Protein AF-A0A951MVS5-F1 (afdb_monomer_lite)

Structure (mmCIF, N/CA/C/O backbone):
data_AF-A0A951MVS5-F1
#
_entry.id   AF-A0A951MVS5-F1
#
loop_
_atom_site.group_PDB
_atom_site.id
_atom_site.type_symbol
_atom_site.label_atom_id
_atom_site.label_alt_id
_atom_site.label_comp_id
_atom_site.label_asym_id
_atom_site.label_entity_id
_atom_site.label_seq_id
_atom_site.pdbx_PDB_ins_code
_atom_site.Cartn_x
_atom_site.Cartn_y
_atom_site.Cartn_z
_atom_site.occupancy
_atom_site.B_iso_or_equiv
_atom_site.auth_seq_id
_atom_site.auth_comp_id
_atom_site.auth_asym_id
_atom_site.auth_atom_id
_atom_site.pdbx_PDB_model_num
ATOM 1 N N . MET A 1 1 ? 31.001 22.398 -32.972 1.00 43.44 1 MET A N 1
ATOM 2 C CA . MET A 1 1 ? 31.383 21.713 -31.716 1.00 43.44 1 MET A CA 1
ATOM 3 C C . MET A 1 1 ? 30.414 20.563 -31.454 1.00 43.44 1 MET A C 1
ATOM 5 O O . MET A 1 1 ? 29.230 20.840 -31.316 1.00 43.44 1 MET A O 1
ATOM 9 N N . PRO A 1 2 ? 30.845 19.290 -31.462 1.00 46.00 2 PRO A N 1
ATOM 10 C CA . PRO A 1 2 ? 29.948 18.165 -31.208 1.00 46.00 2 PRO A CA 1
ATOM 11 C C . PRO A 1 2 ? 29.672 18.028 -29.704 1.00 46.00 2 PRO A C 1
ATOM 13 O O . PRO A 1 2 ? 30.598 17.891 -28.907 1.00 46.00 2 PRO A O 1
ATOM 16 N N . ALA A 1 3 ? 28.394 18.067 -29.323 1.00 47.44 3 ALA A N 1
ATOM 17 C CA . ALA A 1 3 ? 27.948 17.865 -27.949 1.00 47.44 3 ALA A CA 1
ATOM 18 C C . ALA A 1 3 ? 28.377 16.477 -27.446 1.00 47.44 3 ALA A C 1
ATOM 20 O O . ALA A 1 3 ? 28.062 15.447 -28.052 1.00 47.44 3 ALA A O 1
ATOM 21 N N . ALA A 1 4 ? 29.111 16.456 -26.334 1.00 52.03 4 ALA A N 1
ATOM 22 C CA . ALA A 1 4 ? 29.466 15.235 -25.634 1.00 52.03 4 ALA A CA 1
ATOM 23 C C . ALA A 1 4 ? 28.175 14.519 -25.210 1.00 52.03 4 ALA A C 1
ATOM 25 O O . ALA A 1 4 ? 27.435 15.009 -24.362 1.00 52.03 4 ALA A O 1
ATOM 26 N N . ARG A 1 5 ? 27.891 13.357 -25.812 1.00 48.34 5 ARG A N 1
ATOM 27 C CA . ARG A 1 5 ? 26.834 12.458 -25.336 1.00 48.34 5 ARG A CA 1
ATOM 28 C C . ARG A 1 5 ? 27.269 11.940 -23.967 1.00 48.34 5 ARG A C 1
ATOM 30 O O . ARG A 1 5 ? 28.070 11.005 -23.886 1.00 48.34 5 ARG A O 1
ATOM 37 N N . SER A 1 6 ? 26.799 12.588 -22.907 1.00 53.09 6 SER A N 1
ATOM 38 C CA . SER A 1 6 ? 26.940 12.129 -21.530 1.00 53.09 6 SER A CA 1
ATOM 39 C C . SER A 1 6 ? 26.440 10.689 -21.463 1.00 53.09 6 SER A C 1
ATOM 41 O O . SER A 1 6 ? 25.321 10.370 -21.869 1.00 53.09 6 SER A O 1
ATOM 43 N N . ARG A 1 7 ? 27.322 9.779 -21.037 1.00 53.81 7 ARG A N 1
ATOM 44 C CA . ARG A 1 7 ? 26.936 8.389 -20.789 1.00 53.81 7 ARG A CA 1
ATOM 45 C C . ARG A 1 7 ? 25.801 8.415 -19.759 1.00 53.81 7 ARG A C 1
ATOM 47 O O . ARG A 1 7 ? 25.955 9.134 -18.774 1.00 53.81 7 ARG A O 1
ATOM 54 N N . PRO A 1 8 ? 24.695 7.681 -19.972 1.00 52.00 8 PRO A N 1
ATOM 55 C CA . PRO A 1 8 ? 23.629 7.614 -18.985 1.00 52.00 8 PRO A CA 1
ATOM 56 C C . PRO A 1 8 ? 24.234 7.128 -17.671 1.00 52.00 8 PRO A C 1
ATOM 58 O O . PRO A 1 8 ? 24.879 6.076 -17.635 1.00 52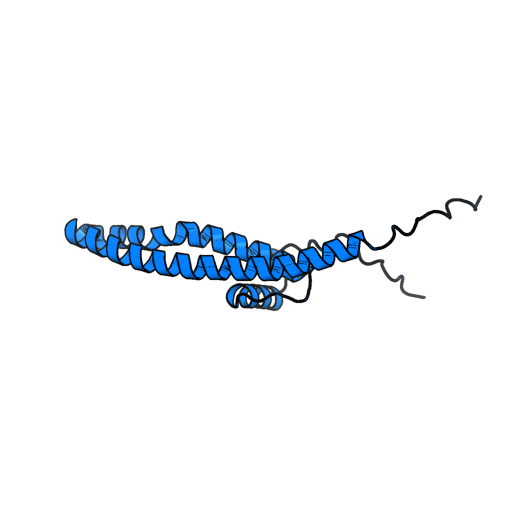.00 8 PRO A O 1
ATOM 61 N N . ASP A 1 9 ? 24.091 7.954 -16.639 1.00 47.78 9 ASP A N 1
ATOM 62 C CA . ASP A 1 9 ? 24.619 7.686 -15.312 1.00 47.78 9 ASP A CA 1
ATOM 63 C C . ASP A 1 9 ? 23.979 6.385 -14.792 1.00 47.78 9 ASP A C 1
ATOM 65 O O . ASP A 1 9 ? 22.748 6.302 -14.709 1.00 47.78 9 ASP A O 1
ATOM 69 N N . PRO A 1 10 ? 24.763 5.330 -14.502 1.00 52.00 10 PRO A N 1
ATOM 70 C CA . PRO A 1 10 ? 24.226 4.073 -13.991 1.00 52.00 10 PRO A CA 1
ATOM 71 C C . PRO A 1 10 ? 23.466 4.237 -12.662 1.00 52.00 10 PRO A C 1
ATOM 73 O O . PRO A 1 10 ? 22.668 3.353 -12.329 1.00 52.00 10 PRO A O 1
ATOM 76 N N . ASP A 1 11 ? 23.651 5.362 -11.961 1.00 44.91 11 ASP A N 1
ATOM 77 C CA . ASP A 1 11 ? 22.966 5.704 -10.714 1.00 44.91 11 ASP A CA 1
ATOM 78 C C . ASP A 1 11 ? 21.729 6.609 -10.894 1.00 44.91 11 ASP A C 1
ATOM 80 O O . ASP A 1 11 ? 20.960 6.780 -9.945 1.00 44.91 11 ASP A O 1
ATOM 84 N N . ALA A 1 12 ? 21.417 7.063 -12.119 1.00 47.16 12 ALA A N 1
ATOM 85 C CA . ALA A 1 12 ? 20.174 7.793 -12.433 1.00 47.16 12 ALA A CA 1
ATOM 86 C C . ALA A 1 12 ? 18.890 6.984 -12.135 1.00 47.16 12 ALA A C 1
ATOM 88 O O . ALA A 1 12 ? 17.783 7.515 -12.133 1.00 47.16 12 ALA A O 1
ATOM 89 N N . HIS A 1 13 ? 19.026 5.687 -11.852 1.00 50.00 13 HIS A N 1
ATOM 90 C CA . HIS A 1 13 ? 17.945 4.777 -11.470 1.00 50.00 13 HIS A CA 1
ATOM 91 C C . HIS A 1 13 ? 17.558 4.832 -9.981 1.00 50.00 13 HIS A C 1
ATOM 93 O O . HIS A 1 13 ? 16.901 3.914 -9.485 1.00 50.00 13 HIS A O 1
ATOM 99 N N . ARG A 1 14 ? 17.996 5.854 -9.243 1.00 59.53 14 ARG A N 1
ATOM 100 C CA . ARG A 1 14 ? 17.629 6.064 -7.836 1.00 59.53 14 ARG A CA 1
ATOM 101 C C . ARG A 1 14 ? 17.003 7.430 -7.609 1.00 59.53 14 ARG A C 1
ATOM 103 O O . ARG A 1 14 ? 17.266 8.044 -6.583 1.00 59.53 14 ARG A O 1
ATOM 110 N N . GLN A 1 15 ? 16.180 7.907 -8.540 1.00 70.00 15 GLN A N 1
ATOM 111 C CA . GLN A 1 15 ? 15.429 9.127 -8.276 1.00 70.00 15 GLN A CA 1
ATOM 112 C C . GLN A 1 15 ? 14.497 8.876 -7.076 1.00 70.00 15 GLN A C 1
ATOM 114 O O . GLN A 1 15 ? 13.655 7.968 -7.134 1.00 70.00 15 GLN A O 1
ATOM 119 N N . PRO A 1 16 ? 14.664 9.597 -5.955 1.00 76.88 16 PRO A N 1
ATOM 120 C CA . PRO A 1 16 ? 13.834 9.392 -4.786 1.00 76.88 16 PRO A CA 1
ATOM 121 C C . PRO A 1 16 ? 12.388 9.769 -5.108 1.00 76.88 16 PRO A C 1
ATOM 123 O O . PRO A 1 16 ? 12.101 10.643 -5.923 1.00 76.88 16 PRO A O 1
ATOM 126 N N . TRP A 1 17 ? 11.442 9.103 -4.442 1.00 81.38 17 TRP A N 1
ATOM 127 C CA . TRP A 1 17 ? 10.006 9.312 -4.668 1.00 81.38 17 TRP A CA 1
ATOM 128 C C . TRP A 1 17 ? 9.586 10.791 -4.568 1.00 81.38 17 TRP A C 1
ATOM 130 O O . TRP A 1 17 ? 8.660 11.218 -5.253 1.00 81.38 17 TRP A O 1
ATOM 140 N N . SER A 1 18 ? 10.284 11.569 -3.735 1.00 83.94 18 SER A N 1
ATOM 141 C CA . SER A 1 18 ? 10.099 13.008 -3.525 1.00 83.94 18 SER A CA 1
ATOM 142 C C . SER A 1 18 ? 10.507 13.891 -4.706 1.00 83.94 18 SER A C 1
ATOM 144 O O . SER A 1 18 ? 10.083 15.043 -4.736 1.00 83.94 18 SER A O 1
ATOM 146 N N . GLU A 1 19 ? 11.262 13.379 -5.674 1.00 87.31 19 GLU A N 1
ATOM 147 C CA . GLU A 1 19 ? 11.706 14.121 -6.863 1.00 87.31 19 GLU A CA 1
ATOM 148 C C . GLU A 1 19 ? 10.866 13.806 -8.107 1.00 87.31 19 GLU A C 1
ATOM 150 O O . GLU A 1 19 ? 10.949 14.505 -9.112 1.00 87.31 19 GLU A O 1
ATOM 155 N N . LEU A 1 20 ? 10.010 12.781 -8.049 1.00 87.56 20 LEU A N 1
ATOM 156 C CA . LEU A 1 20 ? 9.123 12.436 -9.161 1.00 87.56 20 LEU A CA 1
ATOM 157 C C . LEU A 1 20 ? 8.065 13.518 -9.367 1.00 87.56 20 LEU A C 1
ATOM 159 O O . LEU A 1 20 ? 7.465 13.979 -8.393 1.00 87.56 20 LEU A O 1
ATOM 163 N N . ASP A 1 21 ? 7.739 13.820 -10.620 1.00 92.88 21 ASP A N 1
ATOM 164 C CA . ASP A 1 21 ? 6.588 14.662 -10.942 1.00 92.88 21 ASP A CA 1
ATOM 165 C C . ASP A 1 21 ? 5.270 14.058 -10.406 1.00 92.88 21 ASP A C 1
ATOM 167 O O . ASP A 1 21 ? 5.102 12.835 -10.278 1.00 92.88 21 ASP A O 1
ATOM 171 N N . PHE A 1 22 ? 4.305 14.923 -10.093 1.00 92.88 22 PHE A N 1
ATOM 172 C CA . PHE A 1 22 ? 3.002 14.540 -9.564 1.00 92.88 22 PHE A CA 1
ATOM 173 C C . PHE A 1 22 ? 2.252 13.591 -10.508 1.00 92.88 22 PHE A C 1
ATOM 175 O O . PHE A 1 22 ? 1.627 12.628 -10.043 1.00 92.88 22 PHE A O 1
ATOM 182 N N . ALA A 1 23 ? 2.341 13.800 -11.828 1.00 93.62 23 ALA A N 1
ATOM 183 C CA . ALA A 1 23 ? 1.692 12.929 -12.804 1.00 93.62 23 ALA A CA 1
ATOM 184 C C . ALA A 1 23 ? 2.235 11.494 -12.723 1.00 93.62 23 ALA A C 1
ATOM 186 O O . ALA A 1 23 ? 1.452 10.535 -12.688 1.00 93.62 23 ALA A O 1
ATOM 187 N N . THR A 1 24 ? 3.557 11.354 -12.599 1.00 92.19 24 THR A N 1
ATOM 188 C CA . THR A 1 24 ? 4.251 10.068 -12.456 1.00 92.19 24 THR A CA 1
ATOM 189 C C . THR A 1 24 ? 3.873 9.378 -11.151 1.00 92.19 24 THR A C 1
ATOM 191 O O . THR A 1 24 ? 3.440 8.223 -11.171 1.00 92.19 24 THR A O 1
ATOM 194 N N . ARG A 1 25 ? 3.900 10.088 -10.014 1.00 93.56 25 ARG A N 1
ATOM 195 C CA . ARG A 1 25 ? 3.454 9.523 -8.724 1.00 93.56 25 ARG A CA 1
ATOM 196 C C . ARG A 1 25 ? 2.014 9.031 -8.800 1.00 93.56 25 ARG A C 1
ATOM 198 O O . ARG A 1 25 ? 1.712 7.906 -8.397 1.00 93.56 25 ARG A O 1
ATOM 205 N N . ARG A 1 26 ? 1.112 9.840 -9.368 1.00 95.19 26 ARG A N 1
ATOM 206 C CA . ARG A 1 26 ? -0.305 9.485 -9.524 1.00 95.19 26 ARG A CA 1
ATOM 207 C C . ARG A 1 26 ? -0.495 8.301 -10.472 1.00 95.19 26 ARG A C 1
ATOM 209 O O . ARG A 1 26 ? -1.430 7.524 -10.271 1.00 95.19 26 ARG A O 1
ATOM 216 N N . ARG A 1 27 ? 0.333 8.150 -11.512 1.00 94.25 27 ARG A N 1
ATOM 217 C CA . ARG A 1 27 ? 0.332 6.967 -12.391 1.00 94.25 27 ARG A CA 1
ATOM 218 C C . ARG A 1 27 ? 0.736 5.719 -11.612 1.00 94.25 27 ARG A C 1
ATOM 220 O O . ARG A 1 27 ? -0.016 4.745 -11.639 1.00 94.25 27 ARG A O 1
ATOM 227 N N . ILE A 1 28 ? 1.840 5.777 -10.867 1.00 94.00 28 ILE A N 1
ATOM 228 C CA . ILE A 1 28 ? 2.335 4.652 -10.064 1.00 94.00 28 ILE A CA 1
ATOM 229 C C . ILE A 1 28 ? 1.289 4.229 -9.029 1.00 94.00 28 ILE A C 1
ATOM 231 O O . ILE A 1 28 ? 0.905 3.063 -8.976 1.00 94.00 28 ILE A O 1
ATOM 235 N N . VAL A 1 29 ? 0.738 5.177 -8.263 1.00 94.19 29 VAL A N 1
ATOM 236 C CA . VAL A 1 29 ? -0.312 4.887 -7.273 1.00 94.19 29 VAL A CA 1
ATOM 237 C C . VAL A 1 29 ? -1.553 4.290 -7.939 1.00 94.19 29 VAL A C 1
ATOM 239 O O . VAL A 1 29 ? -2.118 3.327 -7.425 1.00 94.19 29 VAL A O 1
ATOM 242 N N . ARG A 1 30 ? -1.975 4.798 -9.106 1.00 95.62 30 ARG A N 1
ATOM 243 C CA . ARG A 1 30 ? -3.097 4.217 -9.863 1.00 95.62 30 ARG A CA 1
ATOM 244 C C . ARG A 1 30 ? -2.808 2.792 -10.331 1.00 95.62 30 ARG A C 1
ATOM 246 O O . ARG A 1 30 ? -3.720 1.970 -10.283 1.00 95.62 30 ARG A O 1
ATOM 253 N N . ALA A 1 31 ? -1.586 2.493 -10.763 1.00 93.62 31 ALA A N 1
ATOM 254 C CA . ALA A 1 31 ? -1.185 1.147 -11.162 1.00 93.62 31 ALA A CA 1
ATOM 255 C C . ALA A 1 31 ? -1.179 0.181 -9.967 1.00 93.62 31 ALA A C 1
ATOM 257 O O . ALA A 1 31 ? -1.794 -0.883 -10.054 1.00 93.62 31 ALA A O 1
ATOM 258 N N . VAL A 1 32 ? -0.596 0.594 -8.832 1.00 93.50 32 VAL A N 1
ATOM 259 C CA . VAL A 1 32 ? -0.601 -0.170 -7.571 1.00 93.50 32 VAL A CA 1
ATOM 260 C C . VAL A 1 32 ? -2.025 -0.438 -7.116 1.00 93.50 32 VAL A C 1
ATOM 262 O O . VAL A 1 32 ? -2.387 -1.582 -6.849 1.00 93.50 32 VAL A O 1
ATOM 265 N N . ASN A 1 33 ? -2.861 0.601 -7.117 1.00 92.31 33 ASN A N 1
ATOM 266 C CA . ASN A 1 33 ? -4.275 0.473 -6.834 1.00 92.31 33 ASN 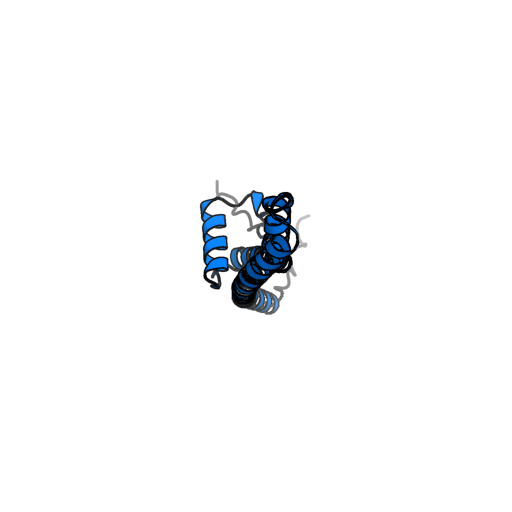A CA 1
ATOM 267 C C . ASN A 1 33 ? -4.877 -0.558 -7.799 1.00 92.31 33 ASN A C 1
ATOM 269 O O . ASN A 1 33 ? -5.340 -1.598 -7.364 1.00 92.31 33 ASN A O 1
ATOM 273 N N . ARG A 1 34 ? -4.787 -0.395 -9.114 1.00 93.31 34 ARG A N 1
ATOM 274 C CA . ARG A 1 34 ? -5.366 -1.367 -10.061 1.00 93.31 34 ARG A CA 1
ATOM 275 C C . ARG A 1 34 ? -4.746 -2.774 -10.012 1.00 93.31 34 ARG A C 1
ATOM 277 O O . ARG A 1 34 ? -5.258 -3.647 -10.705 1.00 93.31 34 ARG A O 1
ATOM 284 N N . GLY A 1 35 ? -3.696 -3.018 -9.224 1.00 91.69 35 GLY A N 1
ATOM 285 C CA . GLY A 1 35 ? -3.023 -4.313 -9.155 1.00 91.69 35 GLY A CA 1
ATOM 286 C C . GLY A 1 35 ? -2.259 -4.650 -10.436 1.00 91.69 35 GLY A C 1
ATOM 287 O O . GLY A 1 35 ? -2.116 -5.826 -10.758 1.00 91.69 35 GLY A O 1
ATOM 288 N N . ARG A 1 36 ? -1.832 -3.636 -11.200 1.00 93.31 36 ARG A N 1
ATOM 289 C CA . ARG A 1 36 ? -1.192 -3.803 -12.513 1.00 93.31 36 ARG A CA 1
ATOM 290 C C . ARG A 1 36 ? 0.321 -3.627 -12.423 1.00 93.31 36 ARG A C 1
ATOM 292 O O . ARG A 1 36 ? 0.815 -2.867 -11.588 1.00 93.31 36 ARG A O 1
ATOM 299 N N . ALA A 1 37 ? 1.029 -4.328 -13.302 1.00 93.50 37 ALA A N 1
ATOM 300 C CA . ALA A 1 37 ? 2.443 -4.088 -13.547 1.00 93.50 37 ALA A CA 1
ATOM 301 C C . ALA A 1 37 ? 2.629 -2.791 -14.345 1.00 93.50 37 ALA A C 1
ATOM 303 O O . ALA A 1 37 ? 1.785 -2.449 -15.175 1.00 93.50 37 ALA A O 1
ATOM 304 N N . LEU A 1 38 ? 3.720 -2.086 -14.070 1.00 93.56 38 LEU A N 1
ATOM 305 C CA . LEU A 1 38 ? 4.241 -1.017 -14.915 1.00 93.56 38 LEU A CA 1
ATOM 306 C C . LEU A 1 38 ? 5.300 -1.594 -15.853 1.00 93.56 38 LEU A C 1
ATOM 308 O O . LEU A 1 38 ? 6.034 -2.504 -15.467 1.00 93.56 38 LEU A O 1
ATOM 312 N N . ASP A 1 39 ? 5.363 -1.063 -17.072 1.00 91.50 39 ASP A N 1
ATOM 313 C CA . ASP A 1 39 ? 6.283 -1.550 -18.103 1.00 91.50 39 ASP A CA 1
ATOM 314 C C . ASP A 1 39 ? 7.723 -1.092 -17.850 1.00 91.50 39 ASP A C 1
ATOM 316 O O . ASP A 1 39 ? 8.668 -1.844 -18.092 1.00 91.50 39 ASP A O 1
ATOM 320 N N . ASP A 1 40 ? 7.895 0.123 -17.320 1.00 90.81 40 ASP A N 1
ATOM 321 C CA . ASP A 1 40 ? 9.208 0.647 -16.958 1.00 90.81 40 ASP A CA 1
ATOM 322 C C . ASP A 1 40 ? 9.740 -0.033 -15.677 1.00 90.81 40 ASP A C 1
ATOM 324 O O . ASP A 1 40 ? 9.108 0.059 -14.616 1.00 90.81 40 ASP A O 1
ATOM 328 N N . PRO A 1 41 ? 10.919 -0.686 -15.724 1.00 89.25 41 PRO A N 1
ATOM 329 C CA . PRO A 1 41 ? 11.503 -1.351 -14.564 1.00 89.25 41 PRO A CA 1
ATOM 330 C C . PRO A 1 41 ? 11.783 -0.418 -13.380 1.00 89.25 41 PRO A C 1
ATOM 332 O O . PRO A 1 41 ? 11.748 -0.877 -12.235 1.00 89.25 41 PRO A O 1
ATOM 335 N N . HIS A 1 42 ? 12.074 0.864 -13.627 1.00 87.38 42 HIS A N 1
ATOM 336 C CA . HIS A 1 42 ? 12.317 1.831 -12.556 1.00 87.38 42 HIS A CA 1
ATOM 337 C C . HIS A 1 42 ? 11.013 2.178 -11.822 1.00 87.38 42 HIS A C 1
ATOM 339 O O . HIS A 1 42 ? 10.925 2.027 -10.600 1.00 87.38 42 HIS A O 1
ATOM 345 N N . GLU A 1 43 ? 9.957 2.529 -12.555 1.00 91.31 43 GLU A N 1
ATOM 346 C CA . GLU A 1 43 ? 8.625 2.729 -11.977 1.00 91.31 43 GLU A CA 1
ATOM 347 C C . GLU A 1 43 ? 8.064 1.480 -11.293 1.00 91.31 43 GLU A C 1
ATOM 349 O O . GLU A 1 43 ? 7.454 1.585 -10.226 1.00 91.31 43 GLU A O 1
ATOM 354 N N . ALA A 1 44 ? 8.298 0.292 -11.855 1.00 91.56 44 ALA A N 1
ATOM 355 C CA . ALA A 1 44 ? 7.892 -0.970 -11.244 1.00 91.56 44 ALA A CA 1
ATOM 356 C C . ALA A 1 44 ? 8.561 -1.177 -9.871 1.00 91.56 44 ALA A C 1
ATOM 358 O O . ALA A 1 44 ? 7.903 -1.601 -8.917 1.00 91.56 44 ALA A O 1
ATOM 359 N N . ALA A 1 45 ? 9.842 -0.825 -9.723 1.00 90.06 45 ALA A N 1
ATOM 360 C CA . ALA A 1 45 ? 10.534 -0.897 -8.435 1.00 90.06 45 ALA A CA 1
ATOM 361 C C . ALA A 1 45 ? 9.931 0.071 -7.398 1.00 90.06 45 ALA A C 1
ATOM 363 O O . ALA A 1 45 ? 9.705 -0.313 -6.246 1.00 90.06 45 ALA A O 1
ATOM 364 N N . LEU A 1 46 ? 9.596 1.296 -7.811 1.00 91.81 46 LEU A N 1
ATOM 365 C CA . LEU A 1 46 ? 8.911 2.273 -6.959 1.00 91.81 46 LEU A CA 1
ATOM 366 C C . LEU A 1 46 ? 7.506 1.793 -6.561 1.00 91.81 46 LEU A C 1
ATOM 368 O O . LEU A 1 46 ? 7.122 1.888 -5.393 1.00 91.81 46 LEU A O 1
ATOM 372 N N . ALA A 1 47 ? 6.762 1.200 -7.498 1.00 93.00 47 ALA A N 1
ATOM 373 C CA . ALA A 1 47 ? 5.447 0.614 -7.255 1.00 93.00 47 ALA A CA 1
ATOM 374 C C . ALA A 1 47 ? 5.492 -0.504 -6.201 1.00 93.00 47 ALA A C 1
ATOM 376 O O . ALA A 1 47 ? 4.600 -0.581 -5.354 1.00 93.00 47 ALA A O 1
ATOM 377 N N . VAL A 1 48 ? 6.543 -1.335 -6.195 1.00 92.62 48 VAL A N 1
ATOM 378 C CA . VAL A 1 48 ? 6.768 -2.346 -5.145 1.00 92.62 48 VAL A CA 1
ATOM 379 C C . VAL A 1 48 ? 6.933 -1.687 -3.774 1.00 92.62 48 VAL A C 1
ATOM 381 O O . VAL A 1 48 ? 6.324 -2.140 -2.804 1.00 92.62 48 VAL A O 1
ATOM 384 N N . GLY A 1 49 ? 7.708 -0.602 -3.685 1.00 91.62 49 GLY A N 1
ATOM 385 C CA . GLY A 1 49 ? 7.861 0.170 -2.448 1.00 91.62 49 GLY A CA 1
ATOM 386 C C . GLY A 1 49 ? 6.526 0.716 -1.933 1.00 91.62 49 GLY A C 1
ATOM 387 O O . GLY A 1 49 ? 6.167 0.497 -0.774 1.00 91.62 49 GLY A O 1
ATOM 388 N N . VAL A 1 50 ? 5.741 1.346 -2.813 1.00 92.75 50 VAL A N 1
ATOM 389 C CA . VAL A 1 50 ? 4.401 1.860 -2.482 1.00 92.75 50 VAL A CA 1
ATOM 390 C C . VAL A 1 50 ? 3.471 0.732 -2.028 1.00 92.75 50 VAL A C 1
ATOM 392 O O . VAL A 1 50 ? 2.797 0.868 -1.007 1.00 92.75 50 VAL A O 1
ATOM 395 N N . ALA A 1 51 ? 3.459 -0.400 -2.733 1.00 92.38 51 ALA A N 1
ATOM 396 C CA . ALA A 1 51 ? 2.633 -1.551 -2.385 1.00 92.38 51 ALA A CA 1
ATOM 397 C C . ALA A 1 51 ? 2.984 -2.120 -1.000 1.00 92.38 51 ALA A C 1
ATOM 399 O O . ALA A 1 51 ? 2.081 -2.429 -0.223 1.00 92.38 51 ALA A O 1
ATOM 400 N N . ARG A 1 52 ? 4.272 -2.205 -0.643 1.00 92.12 52 ARG A N 1
ATOM 401 C CA . ARG A 1 52 ? 4.712 -2.637 0.698 1.00 92.12 52 ARG A CA 1
ATOM 402 C C . ARG A 1 52 ? 4.270 -1.673 1.792 1.00 92.12 52 ARG A C 1
ATOM 404 O O . ARG A 1 52 ? 3.795 -2.115 2.838 1.00 92.12 52 ARG A O 1
ATOM 411 N N . ASN A 1 53 ? 4.377 -0.369 1.546 1.00 91.69 53 ASN A N 1
ATOM 412 C CA . ASN A 1 53 ? 3.901 0.640 2.492 1.00 91.69 53 ASN A CA 1
ATOM 413 C C . ASN A 1 53 ? 2.383 0.547 2.683 1.00 91.69 53 ASN A C 1
ATOM 415 O O . ASN A 1 53 ? 1.920 0.540 3.822 1.00 91.69 53 ASN A O 1
ATOM 419 N N . GLN A 1 54 ? 1.616 0.371 1.599 1.00 92.81 54 GLN A N 1
ATOM 420 C CA . GLN A 1 54 ? 0.177 0.111 1.690 1.00 92.81 54 GLN A CA 1
ATOM 421 C C . GLN A 1 54 ? -0.112 -1.166 2.488 1.00 92.81 54 GLN A C 1
ATOM 423 O O . GLN A 1 54 ? -0.954 -1.141 3.378 1.00 92.81 54 GLN A O 1
ATOM 428 N N . GLN A 1 55 ? 0.602 -2.269 2.245 1.00 91.69 55 GLN A N 1
ATOM 429 C CA . GLN A 1 55 ? 0.425 -3.502 3.020 1.00 91.69 55 GLN A CA 1
ATOM 430 C C . GLN A 1 55 ? 0.676 -3.289 4.516 1.00 91.69 55 GLN A C 1
ATOM 432 O O . GLN A 1 55 ? -0.099 -3.791 5.330 1.00 91.69 55 GLN A O 1
ATOM 437 N N . ARG A 1 56 ? 1.735 -2.551 4.879 1.00 91.81 56 ARG A N 1
ATOM 438 C CA . ARG A 1 56 ? 2.070 -2.244 6.276 1.00 91.81 56 ARG A CA 1
ATOM 439 C C . ARG A 1 56 ? 1.011 -1.359 6.927 1.00 91.81 56 ARG A C 1
ATOM 441 O O . ARG A 1 56 ? 0.653 -1.620 8.070 1.00 91.81 56 ARG A O 1
ATOM 448 N N . PHE A 1 57 ? 0.505 -0.361 6.204 1.00 92.44 57 PHE A N 1
ATOM 449 C CA . PHE A 1 57 ? -0.593 0.485 6.667 1.00 92.44 57 PHE A CA 1
ATOM 450 C C . PHE A 1 57 ? -1.856 -0.346 6.906 1.00 92.44 57 PHE A C 1
ATOM 452 O O . PHE A 1 57 ? -2.370 -0.379 8.019 1.00 92.44 57 PHE A O 1
ATOM 459 N N . TRP A 1 58 ? -2.304 -1.102 5.900 1.00 90.06 58 TRP A N 1
ATOM 460 C CA . TRP A 1 58 ? -3.529 -1.900 5.988 1.00 90.06 58 TRP A CA 1
ATOM 461 C C . TRP A 1 58 ? -3.450 -3.018 7.031 1.00 90.06 58 TRP A C 1
ATOM 463 O O . TRP A 1 58 ? -4.473 -3.384 7.594 1.00 90.06 58 TRP A O 1
ATOM 473 N N . ARG A 1 59 ? -2.251 -3.504 7.375 1.00 89.75 59 ARG A N 1
ATOM 474 C CA . ARG A 1 59 ? -2.061 -4.453 8.484 1.00 89.75 59 ARG A CA 1
ATOM 475 C C . ARG A 1 59 ? -2.530 -3.902 9.834 1.00 89.75 59 ARG A C 1
ATOM 477 O O . ARG A 1 59 ? -2.932 -4.687 10.683 1.00 89.75 59 ARG A O 1
ATOM 484 N N . TRP A 1 60 ? -2.465 -2.587 10.027 1.00 89.38 60 TRP A N 1
ATOM 485 C CA . TRP A 1 60 ? -2.839 -1.923 11.280 1.00 89.38 60 TRP A CA 1
ATOM 486 C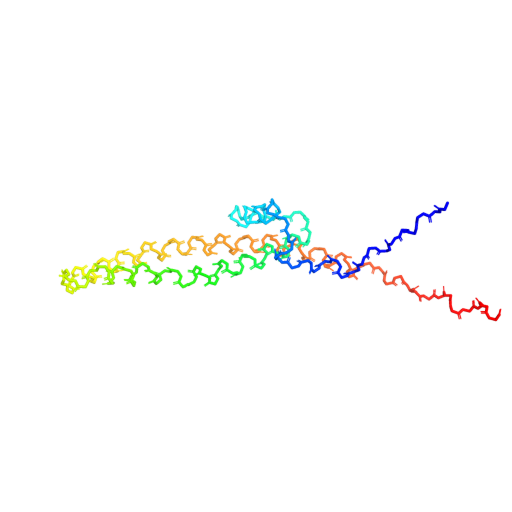 C . TRP A 1 60 ? -4.087 -1.050 11.154 1.00 89.38 60 TRP A C 1
ATOM 488 O O . TRP A 1 60 ? -4.732 -0.771 12.157 1.00 89.38 60 TRP A O 1
ATOM 498 N N . ALA A 1 61 ? -4.464 -0.651 9.937 1.00 88.62 61 ALA A N 1
ATOM 499 C CA . ALA A 1 61 ? -5.602 0.231 9.689 1.00 88.62 61 ALA A CA 1
ATOM 500 C C . ALA A 1 61 ? -6.932 -0.318 10.229 1.00 88.62 61 ALA A C 1
ATOM 502 O O . ALA A 1 61 ? -7.835 0.462 10.519 1.00 88.62 61 ALA A O 1
ATOM 503 N N . TRP A 1 62 ? -7.052 -1.639 10.402 1.00 86.88 62 TRP A N 1
ATOM 504 C CA . TRP A 1 62 ? -8.261 -2.238 10.961 1.00 86.88 62 TRP A CA 1
ATOM 505 C C . TRP A 1 62 ? -8.530 -1.844 12.422 1.00 86.88 62 TRP A C 1
ATOM 507 O O . TRP A 1 62 ? -9.682 -1.844 12.842 1.00 86.88 62 TRP A O 1
ATOM 517 N N . LEU A 1 63 ? -7.496 -1.441 13.170 1.00 88.94 63 LEU A N 1
ATOM 518 C CA . LEU A 1 63 ? -7.619 -0.955 14.549 1.00 88.94 63 LEU A CA 1
ATOM 519 C C . LEU A 1 63 ? -8.167 0.473 14.638 1.00 88.94 63 LEU A C 1
ATOM 521 O O . LEU A 1 63 ? -8.659 0.868 15.692 1.00 88.94 63 LEU A O 1
ATOM 525 N N . ILE A 1 64 ? -8.115 1.246 13.548 1.00 89.25 64 ILE A N 1
ATOM 526 C CA . ILE A 1 64 ? -8.578 2.641 13.541 1.00 89.25 64 ILE A CA 1
ATOM 527 C C . ILE A 1 64 ? -10.081 2.705 13.829 1.00 89.25 64 ILE A C 1
ATOM 529 O O . ILE A 1 64 ? -10.508 3.538 14.620 1.00 89.25 64 ILE A O 1
ATOM 533 N N . GLY A 1 65 ? -10.870 1.807 13.228 1.00 82.44 65 GLY A N 1
ATOM 534 C CA . GLY A 1 65 ? -12.323 1.755 13.409 1.00 82.44 65 GLY A CA 1
ATOM 535 C C . GLY A 1 65 ? -12.737 1.565 14.874 1.00 82.44 65 GLY A C 1
ATOM 536 O O . GLY A 1 65 ? -13.418 2.436 15.412 1.00 82.44 65 GLY A O 1
ATOM 537 N N . PRO A 1 66 ? -12.304 0.480 15.544 1.00 83.56 66 PRO A N 1
ATOM 538 C CA . PRO A 1 66 ? -12.586 0.243 16.958 1.00 83.56 66 PRO A CA 1
ATOM 539 C C . PRO A 1 66 ? -12.137 1.386 17.867 1.00 83.56 66 PRO A C 1
ATOM 541 O O . PRO A 1 66 ? -12.915 1.837 18.702 1.00 83.56 66 PRO A O 1
ATOM 544 N N . VAL A 1 67 ? -10.915 1.897 17.683 1.00 89.56 67 VAL A N 1
ATOM 545 C CA . VAL A 1 67 ? -10.385 2.992 18.510 1.00 89.56 67 VAL A CA 1
ATOM 546 C C . VAL A 1 67 ? -11.220 4.261 18.331 1.00 89.56 67 VAL A C 1
ATOM 548 O O . VAL A 1 67 ? -11.606 4.882 19.317 1.00 89.56 67 VAL A O 1
ATOM 551 N N . ALA A 1 68 ? -11.561 4.623 17.092 1.00 88.06 68 ALA A N 1
ATOM 552 C CA . ALA A 1 68 ? -12.415 5.775 16.820 1.00 88.06 68 ALA A CA 1
ATOM 553 C C . ALA A 1 68 ? -13.827 5.593 17.402 1.00 88.06 68 ALA A C 1
ATOM 555 O O . ALA A 1 68 ? -14.355 6.520 18.012 1.00 88.06 68 ALA A O 1
ATOM 556 N N . ALA A 1 69 ? -14.420 4.402 17.268 1.00 85.50 69 ALA A N 1
ATOM 557 C CA . ALA A 1 69 ? -15.736 4.093 17.824 1.00 85.50 69 ALA A CA 1
ATOM 558 C C . ALA A 1 69 ? -15.752 4.200 19.357 1.00 85.50 69 ALA A C 1
ATOM 560 O O . ALA A 1 69 ? -16.679 4.783 19.914 1.00 85.50 69 ALA A O 1
ATOM 561 N N . MET A 1 70 ? -14.708 3.704 20.030 1.00 86.44 70 MET A N 1
ATOM 562 C CA . MET A 1 70 ? -14.567 3.832 21.481 1.00 86.44 70 MET A CA 1
ATOM 563 C C . MET A 1 70 ? -14.459 5.297 21.913 1.00 86.44 70 MET A C 1
ATOM 565 O O . MET A 1 70 ? -15.188 5.727 22.801 1.00 86.44 70 MET A O 1
ATOM 569 N N . LEU A 1 71 ? -13.600 6.082 21.253 1.00 88.62 71 LEU A N 1
ATOM 570 C CA . LEU A 1 71 ? -13.389 7.493 21.591 1.00 88.62 71 LEU A CA 1
ATOM 571 C C . LEU A 1 71 ? -14.647 8.348 21.383 1.00 88.62 71 LEU A C 1
ATOM 573 O O . LEU A 1 71 ? -14.951 9.205 22.211 1.00 88.62 71 LEU A O 1
ATOM 577 N N . LEU A 1 72 ? -15.398 8.105 20.305 1.00 89.00 72 LEU A N 1
ATOM 578 C CA . LEU A 1 72 ? -16.617 8.858 19.991 1.00 89.00 72 LEU A CA 1
ATOM 579 C C . LEU A 1 72 ? -17.793 8.527 20.925 1.00 89.00 72 LEU A C 1
ATOM 581 O O . LEU A 1 72 ? -18.718 9.327 21.036 1.00 89.00 72 LEU A O 1
ATOM 585 N N . GLN A 1 73 ? -17.772 7.371 21.597 1.00 86.44 73 GLN A N 1
ATOM 586 C CA . GLN A 1 73 ? -18.902 6.859 22.385 1.00 86.44 73 GLN A CA 1
ATOM 587 C C . GLN A 1 73 ? -18.626 6.773 23.885 1.00 86.44 73 GLN A C 1
ATOM 589 O O . GLN A 1 73 ? -19.342 6.081 24.610 1.00 86.44 73 GLN A O 1
ATOM 594 N N . LEU A 1 74 ? -17.642 7.526 24.383 1.00 85.62 74 LEU A N 1
ATOM 595 C CA . LEU A 1 74 ? -17.276 7.531 25.803 1.00 85.62 74 LEU A CA 1
ATOM 596 C C . LEU A 1 74 ? -18.469 7.796 26.748 1.00 85.62 74 LEU A C 1
ATOM 598 O O . LEU A 1 74 ? -18.454 7.359 27.894 1.00 85.62 74 LEU A O 1
ATOM 602 N N . ARG A 1 75 ? -19.511 8.501 26.277 1.00 87.62 75 ARG A N 1
ATOM 603 C CA . ARG A 1 75 ? -20.709 8.862 27.061 1.00 87.62 75 ARG A CA 1
ATOM 604 C C . ARG A 1 75 ? -21.914 7.936 26.854 1.00 87.62 75 ARG A C 1
ATOM 606 O O . ARG A 1 75 ? -22.922 8.112 27.528 1.00 87.62 75 ARG A O 1
ATOM 613 N N . SER A 1 76 ? -21.835 6.981 25.931 1.00 82.31 76 SER A N 1
ATOM 614 C CA . SER A 1 76 ? -22.977 6.177 25.462 1.00 82.31 76 SER A CA 1
ATOM 615 C C . SER A 1 76 ? -23.189 4.875 26.248 1.00 82.31 76 SER A C 1
ATOM 617 O O . SER A 1 76 ? -24.112 4.120 25.950 1.00 82.31 76 SER A O 1
ATOM 619 N N . GLY A 1 77 ? -22.340 4.601 27.242 1.00 89.56 77 GLY A N 1
ATOM 620 C CA . GLY A 1 77 ? -22.344 3.353 28.004 1.00 89.56 77 GLY A CA 1
ATOM 621 C C . GLY A 1 77 ? -21.496 2.249 27.360 1.00 89.56 77 GLY A C 1
ATOM 622 O O . GLY A 1 77 ? -21.290 2.196 26.147 1.00 89.56 77 GLY A O 1
ATOM 623 N N . TRP A 1 78 ? -20.985 1.346 28.199 1.00 90.00 78 TRP A N 1
ATOM 624 C CA . TRP A 1 78 ? -19.983 0.343 27.819 1.00 90.00 78 TRP A CA 1
ATOM 625 C C . TRP A 1 78 ? -20.512 -0.720 26.843 1.00 90.00 78 TRP A C 1
ATOM 627 O O . TRP A 1 78 ? -19.764 -1.163 25.973 1.00 90.00 78 TRP A O 1
ATOM 637 N N . VAL A 1 79 ? -21.800 -1.081 26.921 1.00 92.06 79 VAL A N 1
ATOM 638 C CA . VAL A 1 79 ? -22.429 -2.051 26.003 1.00 92.06 79 VAL A CA 1
ATOM 639 C C . VAL A 1 79 ? -22.493 -1.507 24.573 1.00 92.06 79 VAL A C 1
ATOM 641 O O . VAL A 1 79 ? -22.049 -2.171 23.637 1.00 92.06 79 VAL A O 1
ATOM 644 N N . ALA A 1 80 ? -22.999 -0.281 24.398 1.00 87.50 80 ALA A N 1
ATOM 645 C CA . ALA A 1 80 ? -23.092 0.360 23.086 1.00 87.50 80 ALA A CA 1
ATOM 646 C C . ALA A 1 80 ? -21.702 0.570 22.467 1.00 87.50 80 ALA A C 1
ATOM 648 O O . ALA A 1 80 ? -21.499 0.293 21.284 1.00 87.50 80 ALA A O 1
ATOM 649 N N . MET A 1 81 ? -20.732 0.978 23.290 1.00 89.00 81 MET A N 1
ATOM 650 C CA . MET A 1 81 ? -19.342 1.140 22.875 1.00 89.00 81 MET A CA 1
ATOM 651 C C . MET A 1 81 ? -18.736 -0.181 22.379 1.00 89.00 81 MET A C 1
ATOM 653 O O . MET A 1 81 ? -18.138 -0.214 21.304 1.00 89.00 81 MET A O 1
ATOM 657 N N . ALA A 1 82 ? -18.917 -1.277 23.124 1.00 89.75 82 ALA A N 1
ATOM 658 C CA . ALA A 1 82 ? -18.399 -2.591 22.748 1.00 89.75 82 ALA A CA 1
ATOM 659 C C . ALA A 1 82 ? -19.018 -3.096 21.436 1.00 89.75 82 ALA A C 1
ATOM 661 O O . ALA A 1 82 ? -18.298 -3.569 20.556 1.00 89.75 82 ALA A O 1
ATOM 662 N N . TRP A 1 83 ? -20.335 -2.942 21.273 1.00 92.88 83 TRP A N 1
ATOM 663 C CA . TRP A 1 83 ? -21.029 -3.360 20.056 1.00 92.88 83 TRP A CA 1
ATOM 664 C C . TRP A 1 83 ? -20.570 -2.569 18.827 1.00 92.88 83 TRP A C 1
ATOM 666 O O . TRP A 1 83 ? -20.205 -3.154 17.807 1.00 92.88 83 TRP A O 1
ATOM 676 N N . ASN A 1 84 ? -20.503 -1.240 18.928 1.00 89.31 84 ASN A N 1
ATOM 677 C CA . ASN A 1 84 ? -20.046 -0.401 17.823 1.00 89.31 84 ASN A CA 1
ATOM 678 C C . ASN A 1 84 ? -18.570 -0.629 17.490 1.00 89.31 84 ASN A C 1
ATOM 680 O O . ASN A 1 84 ? -18.213 -0.674 16.313 1.00 89.31 84 ASN A O 1
ATOM 684 N N . ALA A 1 85 ? -17.717 -0.830 18.498 1.00 89.50 85 ALA A N 1
ATOM 685 C CA . ALA A 1 85 ? -16.318 -1.182 18.282 1.00 89.50 85 ALA A CA 1
ATOM 686 C C . ALA A 1 85 ? -16.178 -2.532 17.562 1.00 89.50 85 ALA A C 1
ATOM 688 O O . ALA A 1 85 ? -15.358 -2.645 16.649 1.00 89.50 85 ALA A O 1
ATOM 689 N N . ALA A 1 86 ? -17.001 -3.528 17.909 1.00 92.06 86 ALA A N 1
ATOM 690 C CA . ALA A 1 86 ? -17.014 -4.823 17.235 1.00 92.06 86 ALA A CA 1
ATOM 691 C C . ALA A 1 86 ? -17.446 -4.693 15.766 1.00 92.06 86 ALA A C 1
ATOM 693 O O . ALA A 1 86 ? -16.730 -5.150 14.873 1.00 92.06 86 ALA A O 1
ATOM 694 N N . VAL A 1 87 ? -18.566 -4.013 15.495 1.00 93.19 87 VAL A N 1
ATOM 695 C CA . VAL A 1 87 ? -19.072 -3.806 14.127 1.00 93.19 87 VAL A CA 1
ATOM 696 C C .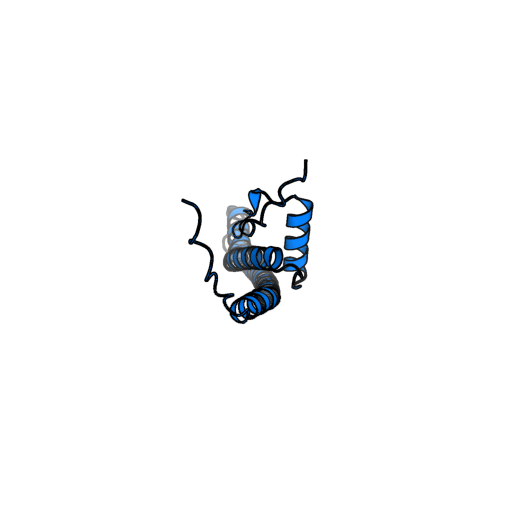 VAL A 1 87 ? -18.069 -3.016 13.282 1.00 93.19 87 VAL A C 1
ATOM 698 O O . VAL A 1 87 ? -17.718 -3.443 12.179 1.00 93.19 87 VAL A O 1
ATOM 701 N N . ALA A 1 88 ? -17.546 -1.903 13.805 1.00 89.94 88 ALA A N 1
ATOM 702 C CA . ALA A 1 88 ? -16.521 -1.116 13.126 1.00 89.94 88 ALA A CA 1
ATOM 703 C C . ALA A 1 88 ? -15.253 -1.947 12.878 1.00 89.94 88 ALA A C 1
ATOM 705 O O . ALA A 1 88 ? -14.708 -1.922 11.776 1.00 89.94 88 ALA A O 1
ATOM 706 N N . GLY A 1 89 ? -14.811 -2.729 13.864 1.00 92.62 89 GLY A N 1
ATOM 707 C CA . GLY A 1 89 ? -13.655 -3.616 13.748 1.00 92.62 89 GLY A CA 1
ATOM 708 C C . GLY A 1 89 ? -13.799 -4.639 12.633 1.00 92.62 89 GLY A C 1
ATOM 709 O O . GLY A 1 89 ? -12.895 -4.763 11.809 1.00 92.62 89 GLY A O 1
ATOM 710 N N . VAL A 1 90 ? -14.945 -5.319 12.549 1.00 93.31 90 VAL A N 1
ATOM 711 C CA . VAL A 1 90 ? -15.218 -6.299 11.487 1.00 93.31 90 VAL A CA 1
ATOM 712 C C . VAL A 1 90 ? -15.207 -5.630 10.112 1.00 93.31 90 VAL A C 1
ATOM 714 O O . VAL A 1 90 ? -14.518 -6.104 9.207 1.00 93.31 90 VAL A O 1
ATOM 717 N N . LEU A 1 91 ? -15.904 -4.501 9.950 1.00 93.62 91 LEU A N 1
ATOM 718 C CA . LEU A 1 91 ? -15.955 -3.775 8.675 1.00 93.62 91 LEU A CA 1
ATOM 719 C C . LEU A 1 91 ? -14.561 -3.333 8.213 1.00 93.62 91 LEU A C 1
ATOM 721 O O . LEU A 1 91 ? -14.156 -3.586 7.072 1.00 93.62 91 LEU A O 1
ATOM 725 N N . PHE A 1 92 ? -13.795 -2.716 9.111 1.00 92.50 92 PHE A N 1
ATOM 726 C CA . PHE A 1 92 ? -12.446 -2.260 8.810 1.00 92.50 92 PHE A CA 1
ATOM 727 C C . PHE A 1 92 ? -11.469 -3.422 8.587 1.00 92.50 92 PHE A C 1
ATOM 729 O O . PHE A 1 92 ? -10.585 -3.303 7.737 1.00 92.50 92 PHE A O 1
ATOM 736 N N . ALA A 1 93 ? -11.633 -4.556 9.274 1.00 91.94 93 ALA A N 1
ATOM 737 C CA . ALA A 1 93 ? -10.837 -5.762 9.046 1.00 91.94 93 ALA A CA 1
ATOM 738 C C . ALA A 1 93 ? -11.073 -6.349 7.647 1.00 91.94 93 ALA A C 1
ATOM 740 O O . ALA A 1 93 ? -10.110 -6.665 6.943 1.00 91.94 93 ALA A O 1
ATOM 741 N N . VAL A 1 94 ? -12.332 -6.428 7.198 1.00 95.06 94 VAL A N 1
ATOM 742 C CA . VAL A 1 94 ? -12.673 -6.886 5.839 1.00 95.06 94 VAL A CA 1
ATOM 743 C C . VAL A 1 94 ? -12.066 -5.956 4.789 1.00 95.06 94 VAL A C 1
ATOM 745 O O . VAL A 1 94 ? -11.407 -6.418 3.852 1.00 95.06 94 VAL A O 1
ATOM 748 N N . MET A 1 95 ? -12.218 -4.641 4.963 1.00 94.06 95 MET A N 1
ATOM 749 C CA . MET A 1 95 ? -11.586 -3.656 4.085 1.00 94.06 95 MET A CA 1
ATOM 750 C C . MET A 1 95 ? -10.063 -3.815 4.056 1.00 94.06 95 MET A C 1
ATOM 752 O O . MET A 1 95 ? -9.472 -3.933 2.979 1.00 94.06 95 MET A O 1
ATOM 756 N N . ALA A 1 96 ? -9.425 -3.855 5.226 1.00 91.69 96 ALA A N 1
ATOM 757 C CA . ALA A 1 96 ? -7.985 -4.021 5.358 1.00 91.69 96 ALA A CA 1
ATOM 758 C C . ALA A 1 96 ? -7.494 -5.277 4.634 1.00 91.69 96 ALA A C 1
ATOM 760 O O . ALA A 1 96 ? -6.510 -5.213 3.897 1.00 91.69 96 ALA A O 1
ATOM 761 N N . TRP A 1 97 ? -8.210 -6.396 4.763 1.00 94.00 97 TRP A N 1
ATOM 762 C CA . TRP A 1 97 ? -7.891 -7.633 4.060 1.00 94.00 97 TRP A CA 1
ATOM 763 C C . TRP A 1 97 ? -7.975 -7.486 2.534 1.00 94.00 97 TRP A C 1
ATOM 765 O O . TRP A 1 97 ? -7.037 -7.873 1.827 1.00 94.00 97 TRP A O 1
ATOM 775 N N . LEU A 1 98 ? -9.046 -6.881 2.008 1.00 93.56 98 LEU A N 1
ATOM 776 C CA . LEU A 1 98 ? -9.216 -6.652 0.568 1.00 93.56 98 LEU A CA 1
ATOM 777 C C . LEU A 1 98 ? -8.095 -5.777 -0.007 1.00 93.56 98 LEU A C 1
ATOM 779 O O . LEU A 1 98 ? -7.485 -6.123 -1.027 1.00 93.56 98 LEU A O 1
ATOM 783 N N . PHE A 1 99 ? -7.785 -4.664 0.659 1.00 89.94 99 PHE A N 1
ATOM 784 C CA . PHE A 1 99 ? -6.723 -3.758 0.229 1.00 89.94 99 PHE A CA 1
ATOM 785 C C . PHE A 1 99 ? -5.333 -4.374 0.389 1.00 89.94 99 PHE A C 1
ATOM 787 O O . PHE A 1 99 ? -4.488 -4.215 -0.495 1.00 89.94 99 PHE A O 1
ATOM 794 N N . HIS A 1 100 ? -5.105 -5.153 1.444 1.00 90.56 100 HIS A N 1
ATOM 795 C CA . HIS A 1 100 ? -3.866 -5.898 1.626 1.00 90.56 100 HIS A CA 1
ATOM 796 C C . HIS A 1 100 ? -3.666 -6.927 0.502 1.00 90.56 100 HIS A C 1
ATOM 798 O O . HIS A 1 100 ? -2.601 -6.975 -0.120 1.00 90.56 100 HIS A O 1
ATOM 804 N N . ARG A 1 101 ? -4.705 -7.701 0.159 1.00 92.75 101 ARG A N 1
ATOM 805 C CA . ARG A 1 101 ? -4.675 -8.665 -0.954 1.00 92.75 101 ARG A CA 1
ATOM 806 C C . ARG A 1 101 ? -4.394 -7.978 -2.291 1.00 92.75 101 ARG A C 1
ATOM 808 O O . ARG A 1 101 ? -3.598 -8.474 -3.089 1.00 92.75 101 ARG A O 1
ATOM 815 N N . ARG A 1 102 ? -5.016 -6.824 -2.534 1.00 91.81 102 ARG A N 1
ATOM 816 C CA . ARG A 1 102 ? -4.807 -5.992 -3.730 1.00 91.81 102 ARG A CA 1
ATOM 817 C C . ARG A 1 102 ? -3.369 -5.479 -3.823 1.00 91.81 102 ARG A C 1
ATOM 819 O O . ARG A 1 102 ? -2.740 -5.650 -4.865 1.00 91.81 102 ARG A O 1
ATOM 826 N N . ALA A 1 103 ? -2.818 -4.954 -2.730 1.00 91.00 103 ALA A N 1
ATOM 827 C CA . ALA A 1 103 ? -1.434 -4.493 -2.675 1.00 91.00 103 ALA A CA 1
ATOM 828 C C . ALA A 1 103 ? -0.430 -5.644 -2.878 1.00 91.00 103 ALA A C 1
ATOM 830 O O . ALA A 1 103 ? 0.567 -5.469 -3.578 1.00 91.00 103 ALA A O 1
ATOM 831 N N . ARG A 1 104 ? -0.711 -6.848 -2.354 1.00 92.44 104 ARG A N 1
ATOM 832 C CA . ARG A 1 104 ? 0.104 -8.051 -2.618 1.00 92.44 104 ARG A CA 1
ATOM 833 C C . ARG A 1 104 ? 0.118 -8.444 -4.095 1.00 92.44 104 ARG A C 1
ATOM 835 O O . ARG A 1 104 ? 1.173 -8.793 -4.618 1.00 92.44 104 ARG A O 1
ATOM 842 N N . ARG A 1 105 ? -1.028 -8.368 -4.785 1.00 93.00 105 ARG A N 1
ATOM 843 C CA . ARG A 1 105 ? -1.102 -8.628 -6.236 1.00 93.00 105 ARG A CA 1
ATOM 844 C C . ARG A 1 105 ? -0.280 -7.617 -7.034 1.00 93.00 105 ARG A C 1
ATOM 846 O O . ARG A 1 105 ? 0.487 -8.019 -7.903 1.00 93.00 105 ARG A O 1
ATOM 853 N N . ALA A 1 106 ? -0.403 -6.329 -6.710 1.00 91.25 106 ALA A N 1
ATOM 854 C CA . ALA A 1 106 ? 0.373 -5.273 -7.361 1.00 91.25 106 ALA A CA 1
ATOM 855 C C . ALA A 1 106 ? 1.881 -5.471 -7.163 1.00 91.25 106 ALA A C 1
ATOM 857 O O . ALA A 1 106 ? 2.656 -5.351 -8.111 1.00 91.25 106 ALA A O 1
ATOM 858 N N . GLU A 1 107 ? 2.299 -5.816 -5.946 1.00 94.12 107 GLU A N 1
ATOM 859 C CA . GLU A 1 107 ? 3.695 -6.118 -5.654 1.00 94.12 107 GLU A CA 1
ATOM 860 C C . GLU A 1 107 ? 4.209 -7.299 -6.485 1.00 94.12 107 GLU A C 1
ATOM 862 O O . GLU A 1 107 ? 5.263 -7.186 -7.107 1.00 94.12 107 GLU A O 1
ATOM 867 N N . ALA A 1 108 ? 3.472 -8.411 -6.530 1.00 93.62 108 ALA A N 1
ATOM 868 C CA . ALA A 1 108 ? 3.871 -9.585 -7.302 1.00 93.62 108 ALA A CA 1
ATOM 869 C C . ALA A 1 108 ? 4.018 -9.266 -8.801 1.00 93.62 108 ALA A C 1
ATOM 871 O O . ALA A 1 108 ? 5.018 -9.640 -9.415 1.00 93.62 108 ALA A O 1
ATOM 872 N N . ALA A 1 109 ? 3.064 -8.521 -9.368 1.00 92.62 109 ALA A N 1
ATOM 873 C CA . ALA A 1 109 ? 3.077 -8.130 -10.775 1.00 92.62 109 ALA A CA 1
ATOM 874 C C . ALA A 1 109 ? 4.291 -7.250 -11.126 1.00 92.62 109 ALA A C 1
ATOM 876 O O . ALA A 1 109 ? 4.972 -7.497 -12.119 1.00 92.62 109 ALA A O 1
ATOM 877 N N . ASN A 1 110 ? 4.608 -6.260 -10.287 1.00 92.69 110 ASN A N 1
ATOM 878 C CA . ASN A 1 110 ? 5.728 -5.347 -10.533 1.00 92.69 110 ASN A CA 1
ATOM 879 C C . ASN A 1 110 ? 7.093 -5.989 -10.239 1.00 92.69 110 ASN A C 1
ATOM 881 O O . ASN A 1 110 ? 8.052 -5.759 -10.977 1.00 92.69 110 ASN A O 1
ATOM 885 N N . ARG A 1 111 ? 7.185 -6.869 -9.230 1.00 93.19 111 ARG A N 1
ATOM 886 C CA . ARG A 1 111 ? 8.411 -7.640 -8.962 1.00 93.19 111 ARG A CA 1
ATOM 887 C C . ARG A 1 111 ? 8.818 -8.498 -10.161 1.00 93.19 111 ARG A C 1
ATOM 889 O O . ARG A 1 111 ? 10.002 -8.563 -10.487 1.00 93.19 111 ARG A O 1
ATOM 896 N N . ALA A 1 112 ? 7.851 -9.099 -10.858 1.00 91.81 112 ALA A N 1
ATOM 897 C CA . ALA A 1 112 ? 8.128 -9.899 -12.049 1.00 91.81 112 ALA A CA 1
ATOM 898 C C . ALA A 1 112 ? 8.832 -9.083 -13.152 1.00 91.81 112 ALA A C 1
ATOM 900 O O . ALA A 1 112 ? 9.760 -9.584 -13.787 1.00 91.81 112 ALA A O 1
ATOM 901 N N . VAL A 1 113 ? 8.449 -7.816 -13.345 1.00 90.94 113 VAL A N 1
ATOM 902 C CA . VAL A 1 113 ? 9.091 -6.905 -14.312 1.00 90.94 113 VAL A CA 1
ATOM 903 C C . VAL A 1 113 ? 10.517 -6.558 -13.877 1.00 90.94 113 VAL A C 1
ATOM 905 O O . VAL A 1 113 ? 11.459 -6.644 -14.675 1.00 90.94 113 VAL A O 1
ATOM 908 N N . THR A 1 114 ? 10.710 -6.245 -12.592 1.00 89.50 114 THR A N 1
ATOM 909 C CA . THR A 1 114 ? 12.043 -5.928 -12.059 1.00 89.50 114 THR A CA 1
ATOM 910 C C . THR A 1 114 ? 12.994 -7.124 -12.128 1.00 89.50 114 THR A C 1
ATOM 912 O O . THR A 1 114 ? 14.157 -6.971 -12.510 1.00 89.50 114 THR A O 1
ATOM 915 N N . ASP A 1 115 ? 12.506 -8.334 -11.840 1.00 89.06 115 ASP A N 1
ATOM 916 C CA . ASP A 1 115 ? 13.314 -9.554 -11.856 1.00 89.06 115 ASP A CA 1
ATOM 917 C C . ASP A 1 115 ? 13.701 -9.964 -13.279 1.00 89.06 115 ASP A C 1
ATOM 919 O O . ASP A 1 115 ? 14.856 -10.331 -13.511 1.00 89.06 115 ASP A O 1
ATOM 923 N N . ARG A 1 116 ? 12.780 -9.845 -14.249 1.00 88.31 116 ARG A N 1
ATOM 924 C CA . ARG A 1 116 ? 13.077 -10.057 -15.679 1.00 88.31 116 ARG A CA 1
ATOM 925 C C . ARG A 1 116 ? 14.201 -9.136 -16.144 1.00 88.31 116 ARG A C 1
ATOM 927 O O . ARG A 1 116 ? 15.182 -9.603 -16.722 1.00 88.31 116 ARG A O 1
ATOM 934 N N . THR A 1 117 ? 14.110 -7.853 -15.804 1.00 86.12 117 THR A N 1
ATOM 935 C CA . THR A 1 117 ? 15.125 -6.851 -16.162 1.00 86.12 117 THR A CA 1
ATOM 936 C C . THR A 1 117 ? 16.473 -7.149 -15.502 1.00 86.12 117 THR A C 1
ATOM 938 O O . THR A 1 117 ? 17.523 -7.087 -16.146 1.00 86.12 117 THR A O 1
ATOM 941 N N . ARG A 1 118 ? 16.469 -7.537 -14.220 1.00 85.31 118 ARG A N 1
ATOM 942 C CA . ARG A 1 118 ? 17.689 -7.895 -13.485 1.00 85.31 118 ARG A CA 1
ATOM 943 C C . ARG A 1 118 ? 18.367 -9.138 -14.065 1.00 85.31 118 ARG A C 1
ATOM 945 O O . ARG A 1 118 ? 19.593 -9.164 -14.158 1.00 85.31 118 ARG A O 1
ATOM 952 N N . ARG A 1 119 ? 17.593 -10.153 -14.467 1.00 87.00 119 ARG A N 1
ATOM 953 C CA . ARG A 1 119 ? 18.112 -11.358 -15.136 1.00 87.00 119 ARG A CA 1
ATOM 954 C C . ARG A 1 119 ? 18.696 -11.020 -16.506 1.00 87.00 119 ARG A C 1
ATOM 956 O O . ARG A 1 119 ? 19.836 -11.394 -16.762 1.00 87.00 119 ARG A O 1
ATOM 963 N N . ALA A 1 120 ? 17.994 -10.237 -17.327 1.00 85.19 120 ALA A N 1
ATOM 964 C CA . ALA A 1 120 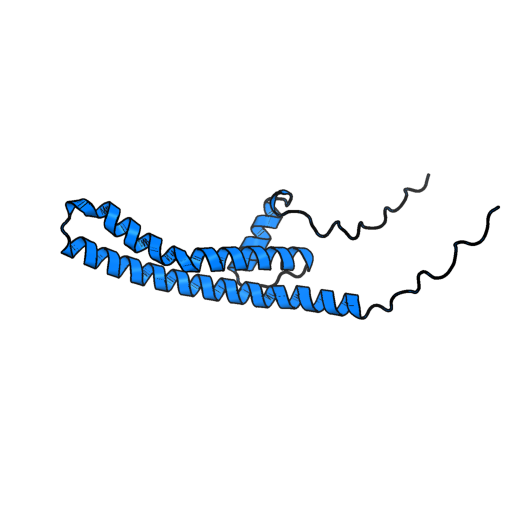? 18.504 -9.782 -18.624 1.00 85.19 120 ALA A CA 1
ATOM 965 C C . ALA A 1 120 ? 19.852 -9.047 -18.488 1.00 85.19 120 ALA A C 1
ATOM 967 O O . ALA A 1 120 ? 20.794 -9.333 -19.225 1.00 85.19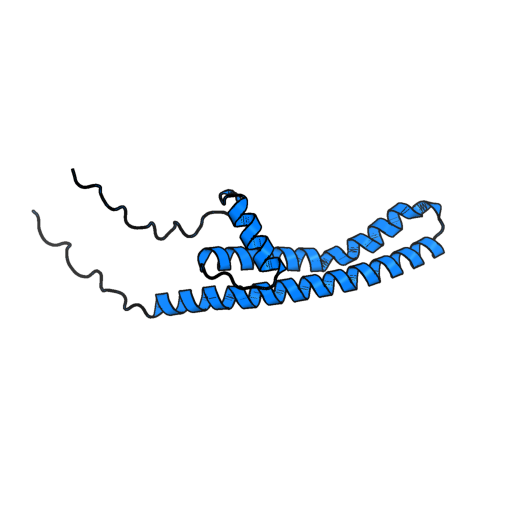 120 ALA A O 1
ATOM 968 N N . ARG A 1 121 ? 19.999 -8.179 -17.472 1.00 83.00 121 ARG A N 1
ATOM 969 C CA . ARG A 1 121 ? 21.275 -7.499 -17.181 1.00 83.00 121 ARG A CA 1
ATOM 970 C C . ARG A 1 121 ? 22.405 -8.450 -16.769 1.00 83.00 121 ARG A C 1
ATOM 972 O O . ARG A 1 121 ? 23.555 -8.178 -17.093 1.00 83.00 121 ARG A O 1
ATOM 979 N N . ARG A 1 122 ? 22.109 -9.551 -16.067 1.00 83.50 122 ARG A N 1
ATOM 980 C CA . ARG A 1 122 ? 23.119 -10.546 -15.647 1.00 83.50 122 ARG A CA 1
ATOM 981 C C . ARG A 1 122 ? 23.655 -11.389 -16.805 1.00 83.50 122 ARG A C 1
ATOM 983 O O . ARG A 1 122 ? 24.799 -11.822 -16.733 1.00 83.50 122 ARG A O 1
ATOM 990 N N . HIS A 1 123 ? 22.847 -11.614 -17.840 1.00 79.12 123 HIS A N 1
ATOM 991 C CA . HIS A 1 123 ? 23.230 -12.412 -19.009 1.00 79.12 123 HIS A CA 1
ATOM 992 C C . HIS A 1 123 ? 23.932 -11.613 -20.107 1.00 79.12 123 HIS A C 1
ATOM 994 O O . HIS A 1 123 ? 24.486 -12.213 -21.026 1.00 79.12 123 HIS A O 1
ATOM 1000 N N . LEU A 1 124 ? 23.966 -10.279 -20.014 1.00 73.69 124 LEU A N 1
ATOM 1001 C CA . LEU A 1 124 ? 24.819 -9.485 -20.888 1.00 73.69 124 LEU A CA 1
ATOM 1002 C C . LEU A 1 124 ? 26.275 -9.901 -20.629 1.00 73.69 124 LEU A C 1
ATOM 1004 O O . LEU A 1 124 ? 26.748 -9.749 -19.496 1.00 73.69 124 LEU A O 1
ATOM 1008 N N . PRO A 1 125 ? 26.992 -10.442 -21.637 1.00 69.88 125 PRO A N 1
ATOM 1009 C CA . PRO A 1 125 ? 28.380 -10.827 -21.461 1.00 69.88 125 PRO A CA 1
ATOM 1010 C C . PRO A 1 125 ? 29.105 -9.594 -20.947 1.00 69.88 125 PRO A C 1
ATOM 1012 O O . PRO A 1 125 ? 29.008 -8.531 -21.565 1.00 69.88 125 PRO A O 1
ATOM 1015 N N . ARG A 1 126 ? 29.784 -9.720 -19.796 1.00 64.81 126 ARG A N 1
ATOM 1016 C CA . ARG A 1 126 ? 30.696 -8.698 -19.271 1.00 64.81 126 ARG A CA 1
ATOM 1017 C C . ARG A 1 126 ? 31.649 -8.377 -20.411 1.00 64.81 126 ARG A C 1
ATOM 1019 O O . ARG A 1 126 ? 32.629 -9.096 -20.611 1.00 64.81 126 ARG A O 1
ATOM 1026 N N . ARG A 1 127 ? 31.324 -7.352 -21.205 1.00 60.78 127 ARG A N 1
ATOM 1027 C CA . ARG A 1 127 ? 32.165 -6.861 -22.287 1.00 60.78 127 ARG A CA 1
ATOM 1028 C C . ARG A 1 127 ? 33.449 -6.516 -21.573 1.00 60.78 127 ARG A C 1
ATOM 1030 O O . ARG A 1 127 ? 33.482 -5.569 -20.791 1.00 60.78 127 ARG A O 1
ATOM 1037 N N . LYS A 1 128 ? 34.448 -7.387 -21.729 1.00 57.09 128 LYS A N 1
ATOM 1038 C CA . LYS A 1 128 ? 35.763 -7.233 -21.134 1.00 57.09 128 LYS A CA 1
ATOM 1039 C C . LYS A 1 128 ? 36.203 -5.841 -21.558 1.00 57.09 128 LYS A C 1
ATOM 1041 O O . LYS A 1 128 ? 36.585 -5.650 -22.709 1.00 57.09 128 LYS A O 1
ATOM 1046 N N . HIS A 1 129 ? 36.143 -4.884 -20.635 1.00 56.12 129 HIS A N 1
ATOM 1047 C CA . HIS A 1 129 ? 36.781 -3.577 -20.743 1.00 56.12 129 HIS A CA 1
ATOM 1048 C C . HIS A 1 129 ? 38.295 -3.809 -20.608 1.00 56.12 129 HIS A C 1
ATOM 1050 O O . HIS A 1 129 ? 38.984 -3.311 -19.729 1.00 56.12 129 HIS A O 1
ATOM 1056 N N . ARG A 1 130 ? 38.813 -4.690 -21.464 1.00 58.50 130 ARG A N 1
ATOM 1057 C CA . ARG A 1 130 ? 40.217 -4.938 -21.700 1.00 58.50 130 ARG A CA 1
ATOM 1058 C C . ARG A 1 130 ? 40.530 -4.099 -22.924 1.00 58.50 130 ARG A C 1
ATOM 1060 O O . ARG A 1 130 ? 39.859 -4.232 -23.941 1.00 58.50 130 ARG A O 1
ATOM 1067 N N . ARG A 1 131 ? 41.617 -3.339 -22.817 1.00 59.12 131 ARG A N 1
ATOM 1068 C CA . ARG A 1 131 ? 42.299 -2.583 -23.877 1.00 59.12 131 ARG A CA 1
ATOM 1069 C C . ARG A 1 131 ? 41.782 -1.156 -24.067 1.00 59.12 131 ARG A C 1
ATOM 1071 O O . ARG A 1 131 ? 40.948 -0.890 -24.920 1.00 59.12 131 ARG A O 1
ATOM 1078 N N . ARG A 1 132 ? 42.407 -0.225 -23.342 1.00 57.09 132 ARG A N 1
ATOM 1079 C CA . ARG A 1 132 ? 43.377 0.735 -23.914 1.00 57.09 132 ARG A CA 1
ATOM 1080 C C . ARG A 1 132 ? 43.894 1.668 -22.807 1.00 57.09 132 ARG A C 1
ATOM 1082 O O . ARG A 1 132 ? 43.541 2.832 -22.746 1.00 57.09 132 ARG A O 1
ATOM 1089 N N . SER A 1 133 ? 44.748 1.135 -21.935 1.00 56.06 133 SER A N 1
ATOM 1090 C CA . SER A 1 133 ? 45.632 1.918 -21.053 1.00 56.06 133 SER A CA 1
ATOM 1091 C C . SER A 1 133 ? 47.082 1.922 -21.564 1.00 56.06 133 SER A C 1
ATOM 1093 O O . SER A 1 133 ? 48.026 2.042 -20.793 1.00 56.06 133 SER A O 1
ATOM 1095 N N . LYS A 1 134 ? 47.295 1.759 -22.877 1.00 60.09 134 LYS A N 1
ATOM 1096 C CA . LYS A 1 134 ? 48.631 1.839 -23.485 1.00 60.09 134 LYS A CA 1
ATOM 1097 C C . LYS A 1 134 ? 48.632 2.832 -24.646 1.00 60.09 134 LYS A C 1
ATOM 1099 O O . LYS A 1 134 ? 47.847 2.658 -25.575 1.00 60.09 134 LYS A O 1
ATOM 1104 N N . ARG A 1 135 ? 49.598 3.761 -24.586 1.00 58.81 135 ARG A N 1
ATOM 1105 C CA . ARG A 1 135 ? 49.921 4.900 -25.478 1.00 58.81 135 ARG A CA 1
ATOM 1106 C C . ARG A 1 135 ? 49.070 6.131 -25.173 1.00 58.81 135 ARG A C 1
ATOM 1108 O O . ARG A 1 135 ? 47.883 6.128 -25.459 1.00 58.81 135 ARG A O 1
ATOM 1115 N N . ARG A 1 136 ? 49.614 7.180 -24.557 1.00 56.25 136 ARG A N 1
ATOM 1116 C CA . ARG A 1 136 ? 50.759 8.032 -24.964 1.00 56.25 136 ARG A CA 1
ATOM 1117 C C . ARG A 1 136 ? 51.327 8.674 -23.673 1.00 56.25 136 ARG A C 1
ATOM 1119 O O . ARG A 1 136 ? 50.511 9.141 -22.888 1.00 56.25 136 ARG A O 1
ATOM 1126 N N . ARG A 1 137 ? 52.565 8.442 -23.205 1.00 65.69 137 ARG A N 1
ATOM 1127 C CA . ARG A 1 137 ? 53.843 9.073 -23.622 1.00 65.69 137 ARG A CA 1
ATOM 1128 C C . ARG A 1 137 ? 53.713 10.191 -24.637 1.00 65.69 137 ARG A C 1
ATOM 1130 O O . ARG A 1 137 ? 53.231 9.879 -25.746 1.00 65.69 137 ARG A O 1
#

Radius of gyration: 24.45 Å; chains: 1; bounding box: 77×34×60 Å

pLDDT: mean 83.02, std 14.82, range [43.44, 95.62]

Secondary structure (DSSP, 8-state):
-----PPPPTTGGG--GGGS-HHHHHHHHHHHHHTPPPSSHHHHHHHHHHHHHHHHHHHHHTTHHHHHHHHHTTTS-HHHHHHHHHHHHHHHHHHHHHHHHHHHHHHHHHHHHHHHHHHHHHHS-------------

Foldseek 3Di:
DDDPPPDPDPPVLCDDPVNDDPVLNVVLVVCLQQLAADLDLSSLVVSLVVLVVLLVCLVCQLQVQLVVLLVVCVPVDDVSSVVRSVVSSVVSNVVSVVSNVSSVSSNVNSVVNNVVVVVVVVPPPPPPPPDDPDDDD

Sequence (137 aa):
MPAARSRPDPDAHRQPWSELDFATRRRIVRAVNRGRALDDPHEAALAVGVARNQQRFWRWAWLIGPVAAMLLQLRSGWVAMAWNAAVAGVLFAVMAWLFHRRARRAEAANRAVTDRTRRARRHLPRRKHRRRSKRRR